Protein AF-A0A1A7BMS2-F1 (afdb_monomer_lite)

pLDDT: mean 78.05, std 12.69, range [40.0, 89.19]

Sequence (68 aa):
MFSIGRIRAVLAALAFLLACVFAGFANEQVKQVPTGFDRVVLLIGFILGAGTASRWIASGSVRNPKGR

Secondary structure (DSSP, 8-state):
---HHHHHHHHHHHHHHHHHHHHHHHHHHTTTSS-HHHHHHHHHHHHHHHHHHHHHHHHT----S---

Radius of gyration: 16.24 Å; chains: 1; bounding box: 38×12×54 Å

Foldseek 3Di:
DDDPLNVLLVVLVVQLVVLLVVLVVVCVVCVPPDDPVVSVVVSVVSNVVSVVVSVCSNVPPPPPPPDD

Organism: NCBI:txid1300349

Structure (mmCIF, N/CA/C/O backbone):
data_AF-A0A1A7BMS2-F1
#
_entry.id   AF-A0A1A7BMS2-F1
#
loop_
_atom_site.group_PDB
_atom_site.id
_atom_site.type_symbol
_atom_site.label_atom_id
_atom_site.label_alt_id
_atom_site.label_comp_id
_atom_site.label_asym_id
_atom_site.label_entity_id
_atom_site.label_seq_id
_atom_site.pdbx_PDB_ins_code
_atom_site.Cartn_x
_atom_site.Cartn_y
_atom_site.Cartn_z
_atom_site.occupancy
_atom_site.B_iso_or_equiv
_atom_site.auth_seq_id
_atom_site.auth_comp_id
_atom_site.auth_asym_id
_atom_site.auth_atom_id
_atom_site.pdbx_PDB_model_num
ATOM 1 N N . MET A 1 1 ? 23.561 1.369 -15.895 1.00 48.66 1 MET A N 1
ATOM 2 C CA . MET A 1 1 ? 22.388 1.891 -16.635 1.00 48.66 1 MET A CA 1
ATOM 3 C C . MET A 1 1 ? 21.127 1.641 -15.817 1.00 48.66 1 MET A C 1
ATOM 5 O O . MET A 1 1 ? 20.676 0.504 -15.735 1.00 48.66 1 MET A O 1
ATOM 9 N N . PHE A 1 2 ? 20.581 2.664 -15.157 1.00 56.72 2 PHE A N 1
ATOM 10 C CA . PHE A 1 2 ? 19.264 2.544 -14.527 1.00 56.72 2 PHE A CA 1
ATOM 11 C C . PHE A 1 2 ? 18.196 2.666 -15.616 1.00 56.72 2 PHE A C 1
ATOM 13 O O . PHE A 1 2 ? 18.073 3.705 -16.255 1.00 56.72 2 PHE A O 1
ATOM 20 N N . SER A 1 3 ? 17.449 1.589 -15.862 1.00 77.25 3 SER A N 1
ATOM 21 C CA . SER A 1 3 ? 16.283 1.648 -16.745 1.00 77.25 3 SER A CA 1
ATOM 22 C C . SER A 1 3 ? 15.213 2.530 -16.100 1.00 77.25 3 SER A C 1
ATOM 24 O O . SER A 1 3 ? 14.923 2.377 -14.913 1.00 77.25 3 SER A O 1
ATOM 26 N N . ILE A 1 4 ? 14.599 3.425 -16.877 1.00 75.94 4 ILE A N 1
ATOM 27 C CA . ILE A 1 4 ? 13.492 4.298 -16.443 1.00 75.94 4 ILE A CA 1
ATOM 28 C C . ILE A 1 4 ? 12.368 3.496 -15.767 1.00 75.94 4 ILE A C 1
ATOM 30 O O . ILE A 1 4 ? 11.772 3.966 -14.799 1.00 75.94 4 ILE A O 1
ATOM 34 N N . GLY A 1 5 ? 12.133 2.251 -16.200 1.00 76.31 5 GLY A N 1
ATOM 35 C CA . GLY A 1 5 ? 11.180 1.347 -15.550 1.00 76.31 5 GLY A CA 1
ATOM 36 C C . GLY A 1 5 ? 11.560 0.990 -14.107 1.00 76.31 5 GLY A C 1
ATOM 37 O O . GLY A 1 5 ? 10.694 0.961 -13.238 1.00 76.31 5 GLY A O 1
ATOM 38 N N . ARG A 1 6 ? 12.855 0.801 -13.812 1.00 78.75 6 ARG A N 1
ATOM 39 C CA . ARG A 1 6 ? 13.336 0.554 -12.440 1.00 78.75 6 ARG A CA 1
ATOM 40 C C . ARG A 1 6 ? 13.175 1.789 -11.557 1.00 78.75 6 ARG A C 1
ATOM 42 O O . ARG A 1 6 ? 12.756 1.651 -10.417 1.00 78.75 6 ARG A O 1
ATOM 49 N N . ILE A 1 7 ? 13.446 2.984 -12.084 1.00 83.81 7 ILE A N 1
ATOM 50 C CA . ILE A 1 7 ? 13.273 4.241 -11.334 1.00 83.81 7 ILE A CA 1
ATOM 51 C C . ILE A 1 7 ? 11.795 4.453 -10.972 1.00 83.81 7 ILE A C 1
ATOM 53 O O . ILE A 1 7 ? 11.481 4.766 -9.826 1.00 83.81 7 ILE A O 1
ATOM 57 N N . ARG A 1 8 ? 10.875 4.209 -11.915 1.00 82.12 8 ARG A N 1
ATOM 58 C CA . ARG A 1 8 ? 9.424 4.284 -11.668 1.00 82.12 8 ARG A CA 1
ATOM 59 C C . ARG A 1 8 ? 8.944 3.259 -10.646 1.00 82.12 8 ARG A C 1
ATOM 61 O O . ARG A 1 8 ? 8.135 3.601 -9.793 1.00 82.12 8 ARG A O 1
ATOM 68 N N . ALA A 1 9 ? 9.458 2.031 -10.702 1.00 81.19 9 ALA A N 1
ATOM 69 C CA . ALA A 1 9 ? 9.131 1.003 -9.718 1.00 81.19 9 ALA A CA 1
ATOM 70 C C . ALA A 1 9 ? 9.598 1.392 -8.304 1.00 81.19 9 ALA A C 1
ATOM 72 O O . ALA A 1 9 ? 8.840 1.250 -7.348 1.00 81.19 9 ALA A O 1
ATOM 73 N N . VAL A 1 10 ? 10.809 1.945 -8.176 1.00 87.38 10 VAL A N 1
ATOM 74 C CA . VAL A 1 10 ? 11.338 2.434 -6.891 1.00 87.38 10 VAL A CA 1
ATOM 75 C C . VAL A 1 10 ? 10.509 3.608 -6.362 1.00 87.38 10 VAL A C 1
ATOM 77 O O . VAL A 1 10 ? 10.150 3.615 -5.189 1.00 87.38 10 VAL A O 1
ATOM 80 N N . LEU A 1 11 ? 10.135 4.561 -7.221 1.00 86.31 11 LEU A N 1
ATOM 81 C CA . LEU A 1 11 ? 9.248 5.669 -6.849 1.00 86.31 11 LEU A CA 1
ATOM 82 C C . LEU A 1 11 ? 7.859 5.185 -6.415 1.00 86.31 11 LEU A C 1
ATOM 84 O O . LEU A 1 11 ? 7.333 5.668 -5.417 1.00 86.31 11 LEU A O 1
ATOM 88 N N . ALA A 1 12 ? 7.280 4.213 -7.121 1.00 84.94 12 ALA A N 1
ATOM 89 C CA . ALA A 1 12 ? 5.992 3.625 -6.764 1.00 84.94 12 ALA A CA 1
ATOM 90 C C . ALA A 1 12 ? 6.030 2.920 -5.400 1.00 84.94 12 ALA A C 1
ATOM 92 O O . ALA A 1 12 ? 5.078 3.034 -4.626 1.00 84.94 12 ALA A O 1
ATOM 93 N N . ALA A 1 13 ? 7.127 2.217 -5.102 1.00 86.81 13 ALA A N 1
ATOM 94 C CA . ALA A 1 13 ? 7.343 1.565 -3.815 1.00 86.81 13 ALA A CA 1
ATOM 95 C C . ALA A 1 13 ? 7.545 2.586 -2.684 1.00 86.81 13 ALA A C 1
ATOM 97 O O . ALA A 1 13 ? 6.933 2.454 -1.627 1.00 86.81 13 ALA A O 1
ATOM 98 N N . LEU A 1 14 ? 8.339 3.637 -2.914 1.00 89.12 14 LEU A N 1
ATOM 99 C CA . LEU A 1 14 ? 8.522 4.732 -1.954 1.00 89.12 14 LEU A CA 1
ATOM 100 C C . LEU A 1 14 ? 7.203 5.454 -1.658 1.00 89.12 14 LEU A C 1
ATOM 102 O O . LEU A 1 14 ? 6.877 5.672 -0.493 1.00 89.12 14 LEU A O 1
ATOM 106 N N . ALA A 1 15 ? 6.424 5.775 -2.693 1.00 86.12 15 ALA A N 1
ATOM 107 C CA . ALA A 1 15 ? 5.112 6.398 -2.542 1.00 86.12 15 ALA A CA 1
ATOM 108 C C . ALA A 1 15 ? 4.139 5.502 -1.757 1.00 86.12 15 ALA A C 1
ATOM 110 O O . ALA A 1 15 ? 3.413 5.996 -0.897 1.00 86.12 15 ALA A O 1
ATOM 111 N N . PHE A 1 16 ? 4.164 4.187 -2.000 1.00 85.44 16 PHE A N 1
ATOM 112 C CA . PHE A 1 16 ? 3.355 3.226 -1.248 1.00 85.44 16 PHE A CA 1
ATOM 113 C C . PHE A 1 16 ? 3.740 3.184 0.234 1.00 85.44 16 PHE A C 1
ATOM 115 O O . PHE A 1 16 ? 2.875 3.257 1.102 1.00 85.44 16 PHE A O 1
ATOM 122 N N . LEU A 1 17 ? 5.040 3.115 0.535 1.00 87.81 17 LEU A N 1
ATOM 123 C CA . LEU A 1 17 ? 5.536 3.094 1.913 1.00 87.81 17 LEU A CA 1
ATOM 124 C C . LEU A 1 17 ? 5.168 4.377 2.667 1.00 87.81 17 LEU A C 1
ATOM 126 O O . LEU A 1 17 ? 4.690 4.304 3.797 1.00 87.81 17 LEU A O 1
ATOM 130 N N . LEU A 1 18 ? 5.321 5.541 2.029 1.00 88.56 18 LEU A N 1
ATOM 131 C CA . LEU A 1 18 ? 4.882 6.829 2.577 1.00 88.56 18 LEU A CA 1
ATOM 132 C C . LEU A 1 18 ? 3.376 6.845 2.855 1.00 88.56 18 LEU A C 1
ATOM 134 O O . LEU A 1 18 ? 2.953 7.305 3.914 1.00 88.56 18 LEU A O 1
ATOM 138 N N . ALA A 1 19 ? 2.575 6.299 1.939 1.00 85.44 19 ALA A N 1
ATOM 139 C CA . ALA A 1 19 ? 1.139 6.168 2.133 1.00 85.44 19 ALA A CA 1
ATOM 140 C C . ALA A 1 19 ? 0.819 5.283 3.352 1.00 85.44 19 ALA A C 1
ATOM 142 O O . ALA A 1 19 ? -0.001 5.670 4.179 1.00 85.44 19 ALA A O 1
ATOM 143 N N . CYS A 1 20 ? 1.493 4.142 3.530 1.00 86.31 20 CYS A N 1
ATOM 144 C CA . CYS A 1 20 ? 1.302 3.282 4.705 1.00 86.31 20 CYS A CA 1
ATOM 145 C C . CYS A 1 20 ? 1.653 3.990 6.024 1.00 86.31 20 CYS A C 1
ATOM 147 O O . CYS A 1 20 ? 0.906 3.874 6.995 1.00 86.31 20 CYS A O 1
ATOM 149 N N . VAL A 1 21 ? 2.752 4.752 6.058 1.00 88.38 21 VAL A N 1
ATOM 150 C CA . VAL A 1 21 ? 3.123 5.561 7.234 1.00 88.38 21 VAL A CA 1
ATOM 151 C C . VAL A 1 21 ? 2.044 6.603 7.530 1.00 88.38 21 VAL A C 1
ATOM 153 O O . VAL A 1 21 ? 1.617 6.744 8.676 1.00 88.38 21 VAL A O 1
ATOM 156 N N . PHE A 1 22 ? 1.552 7.289 6.496 1.00 85.62 22 PHE A N 1
ATOM 157 C CA . PHE A 1 22 ? 0.471 8.261 6.633 1.00 85.62 22 PHE A CA 1
ATOM 158 C C . PHE A 1 22 ? -0.828 7.620 7.134 1.00 85.62 22 PHE A C 1
ATOM 160 O O . PHE A 1 22 ? -1.478 8.184 8.007 1.00 85.62 22 PHE A O 1
ATOM 167 N N . ALA A 1 23 ? -1.186 6.430 6.647 1.00 85.00 23 ALA A N 1
ATOM 168 C CA . ALA A 1 23 ? -2.359 5.697 7.118 1.00 85.00 23 ALA A CA 1
ATOM 169 C C . ALA A 1 23 ? -2.270 5.374 8.615 1.00 85.00 23 ALA A C 1
ATOM 171 O O . ALA A 1 23 ? -3.245 5.559 9.341 1.00 85.00 23 ALA A O 1
ATOM 172 N N . GLY A 1 24 ? -1.095 4.940 9.085 1.00 84.19 24 GLY A N 1
ATOM 173 C CA . GLY A 1 24 ? -0.842 4.702 10.506 1.00 84.19 24 GLY A CA 1
ATOM 174 C C . GLY A 1 24 ? -0.964 5.976 11.344 1.00 84.19 24 GLY A C 1
ATOM 175 O O . GLY A 1 24 ? -1.648 5.974 12.366 1.00 84.19 24 GLY A O 1
ATOM 176 N N . PHE A 1 25 ? -0.368 7.080 10.879 1.00 85.50 25 PHE A N 1
ATOM 177 C CA . PHE A 1 25 ? -0.484 8.385 11.534 1.00 85.50 25 PHE A CA 1
ATOM 178 C C . PHE A 1 25 ? -1.938 8.863 11.599 1.00 85.50 25 PHE A C 1
ATOM 180 O O . PHE A 1 25 ? -2.427 9.200 12.673 1.00 85.50 25 PHE A O 1
ATOM 187 N N . ALA A 1 2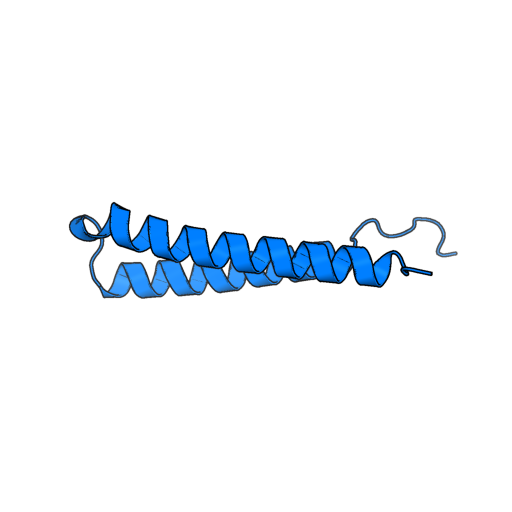6 ? -2.647 8.848 10.469 1.00 83.19 26 ALA A N 1
ATOM 188 C CA . ALA A 1 26 ? -4.044 9.249 10.396 1.00 83.19 26 ALA A CA 1
ATOM 189 C C . ALA A 1 26 ? -4.900 8.400 11.343 1.00 83.19 26 ALA A C 1
ATOM 191 O O . ALA A 1 26 ? -5.651 8.955 12.136 1.00 83.19 26 ALA A O 1
ATOM 192 N N . ASN A 1 27 ? -4.733 7.075 11.339 1.00 82.75 27 ASN A N 1
ATOM 193 C CA . ASN A 1 27 ? -5.464 6.176 12.232 1.00 82.75 27 ASN A CA 1
ATO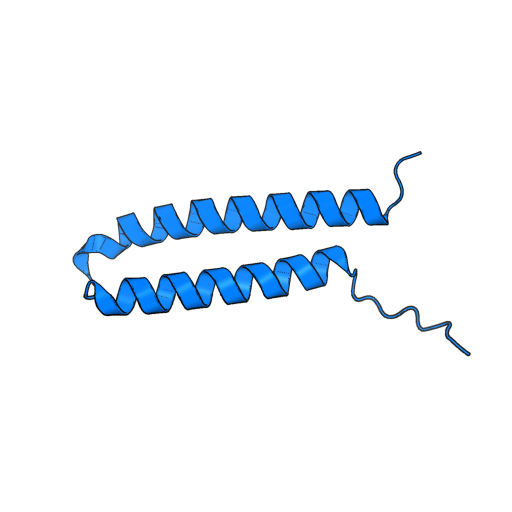M 194 C C . ASN A 1 27 ? -5.265 6.514 13.722 1.00 82.75 27 ASN A C 1
ATOM 196 O O . ASN A 1 27 ? -6.218 6.421 14.498 1.00 82.75 27 ASN A O 1
ATOM 200 N N . GLU A 1 28 ? -4.062 6.931 14.123 1.00 82.62 28 GLU A N 1
ATOM 201 C CA . GLU A 1 28 ? -3.792 7.350 15.501 1.00 82.62 28 GLU A CA 1
ATOM 202 C C . GLU A 1 28 ? -4.398 8.729 15.820 1.00 82.62 28 GLU A C 1
ATOM 204 O O . GLU A 1 28 ? -4.925 8.930 16.912 1.00 82.62 28 GLU A O 1
ATOM 209 N N . GLN A 1 29 ? -4.413 9.660 14.861 1.00 82.25 29 GLN A N 1
ATOM 210 C CA . GLN A 1 29 ? -5.044 10.976 15.035 1.00 82.25 29 GLN A CA 1
ATOM 211 C C . GLN A 1 29 ? -6.570 10.892 15.111 1.00 82.25 29 GLN A C 1
ATOM 213 O O . GLN A 1 29 ? -7.198 11.575 15.917 1.00 82.25 29 GLN A O 1
ATOM 218 N N . VAL A 1 30 ? -7.194 10.021 14.310 1.00 74.56 30 VAL A N 1
ATOM 219 C CA . VAL A 1 30 ? -8.655 9.864 14.310 1.00 74.56 30 VAL A CA 1
ATOM 220 C C . VAL A 1 30 ? -9.122 8.874 15.384 1.00 74.56 30 VAL A C 1
ATOM 222 O O . VAL A 1 30 ? -10.286 8.492 15.413 1.00 74.56 30 VAL A O 1
ATOM 225 N N . LYS A 1 31 ? -8.261 8.453 16.320 1.00 73.38 31 LYS A N 1
ATOM 226 C CA . LYS A 1 31 ? -8.552 7.374 17.278 1.00 73.38 31 LYS A CA 1
ATOM 227 C C . LYS A 1 31 ? -9.691 7.666 18.269 1.00 73.38 31 LYS A C 1
ATOM 229 O O . LYS A 1 31 ? -10.057 6.777 19.039 1.00 73.38 31 LYS A O 1
ATOM 234 N N . GLN A 1 32 ? -10.285 8.858 18.241 1.00 72.50 32 GLN A N 1
ATOM 235 C CA . GLN A 1 32 ? -11.432 9.226 19.076 1.00 72.50 32 GLN A CA 1
ATOM 236 C C . GLN A 1 32 ? -12.759 9.407 18.324 1.00 72.50 32 GLN A C 1
ATOM 238 O O . GLN A 1 32 ? -13.784 9.540 18.981 1.00 72.50 32 GLN A O 1
ATOM 243 N N . VAL A 1 33 ? -12.777 9.395 16.983 1.00 75.31 33 VAL A N 1
ATOM 244 C CA . VAL A 1 33 ? -13.990 9.758 16.213 1.00 75.31 33 VAL A CA 1
ATOM 245 C C . VAL A 1 33 ? -14.729 8.540 15.629 1.00 75.31 33 VAL A C 1
ATOM 247 O O . VAL A 1 33 ? -15.912 8.386 15.914 1.00 75.31 33 VAL A O 1
ATOM 250 N N . PRO A 1 34 ? -14.094 7.634 14.858 1.00 72.31 34 PRO A N 1
ATOM 251 C CA . PRO A 1 34 ? -14.756 6.486 14.246 1.00 72.31 34 PRO A CA 1
ATOM 252 C C . PRO A 1 34 ? -14.713 5.272 15.172 1.00 72.31 34 PRO A C 1
ATOM 254 O O . PRO A 1 34 ? -13.767 5.118 15.954 1.00 72.31 34 PRO A O 1
ATOM 257 N N . THR A 1 35 ? -15.672 4.358 15.033 1.00 77.19 35 THR A N 1
ATOM 258 C CA . THR A 1 35 ? -15.619 3.069 15.734 1.00 77.19 35 THR A CA 1
ATOM 259 C C . THR A 1 35 ? -14.471 2.205 15.196 1.00 77.19 35 THR A C 1
ATOM 261 O O . THR A 1 35 ? -13.918 2.464 14.124 1.00 77.19 35 THR A O 1
ATOM 264 N N . GLY A 1 36 ? -14.079 1.161 15.934 1.00 77.50 36 GLY A N 1
ATOM 265 C CA . GLY A 1 36 ? -13.000 0.262 15.501 1.00 77.50 36 GLY A CA 1
ATOM 266 C C . GLY A 1 36 ? -13.246 -0.362 14.120 1.00 77.50 36 GLY A C 1
ATOM 267 O O . GLY A 1 36 ? -12.300 -0.536 13.357 1.00 77.50 36 GLY A O 1
ATOM 268 N N . PHE A 1 37 ? -14.508 -0.624 13.768 1.00 80.25 37 PHE A N 1
ATOM 269 C CA . PHE A 1 37 ? -14.891 -1.185 12.472 1.00 80.25 37 PHE A CA 1
ATOM 270 C C . PHE A 1 37 ? -14.706 -0.184 11.321 1.00 80.25 37 PHE A C 1
ATOM 272 O O . PHE A 1 37 ? -14.090 -0.522 10.311 1.00 80.25 37 PHE A O 1
ATOM 279 N N . ASP A 1 38 ? -15.138 1.068 11.501 1.00 82.19 38 ASP A N 1
ATOM 280 C CA . ASP A 1 38 ? -14.994 2.121 10.484 1.00 82.19 38 ASP A CA 1
ATOM 281 C C . ASP A 1 38 ? -13.523 2.354 10.121 1.00 82.19 38 ASP A C 1
ATOM 283 O O . ASP A 1 38 ? -13.176 2.555 8.958 1.00 82.19 38 ASP A O 1
ATOM 287 N N . ARG A 1 39 ? -12.629 2.258 11.112 1.00 77.31 39 ARG A N 1
ATOM 288 C CA . ARG A 1 39 ? -11.180 2.390 10.895 1.00 77.31 39 ARG A CA 1
ATOM 289 C C . ARG A 1 39 ? -10.620 1.272 10.042 1.00 77.31 39 ARG A C 1
ATOM 291 O O . ARG A 1 39 ? -9.806 1.544 9.169 1.00 77.31 39 ARG A O 1
ATOM 298 N N . VAL A 1 40 ? -11.055 0.035 10.270 1.00 84.12 40 VAL A N 1
ATOM 299 C CA . VAL A 1 40 ? -10.620 -1.109 9.460 1.00 84.12 40 VAL A CA 1
ATOM 300 C C . VAL A 1 40 ? -11.064 -0.920 8.011 1.00 84.12 40 VAL A C 1
ATOM 302 O O . VAL A 1 40 ? -10.252 -1.088 7.103 1.00 84.12 40 VAL A O 1
ATOM 305 N N . VAL A 1 41 ? -12.311 -0.496 7.788 1.00 87.00 41 VAL A N 1
ATOM 306 C CA . VAL A 1 41 ? -12.833 -0.221 6.440 1.00 87.00 41 VAL A CA 1
ATOM 307 C C . VAL A 1 41 ? -12.042 0.900 5.757 1.00 87.00 41 VAL A C 1
ATOM 309 O O . VAL A 1 41 ? -11.615 0.739 4.611 1.00 87.00 41 VAL A O 1
ATOM 312 N N . LEU A 1 42 ? -11.778 2.005 6.462 1.00 84.69 42 LEU A N 1
ATOM 313 C CA . LEU A 1 42 ? -10.981 3.123 5.947 1.00 84.69 42 LEU A CA 1
ATOM 314 C C . LEU A 1 42 ? -9.537 2.711 5.631 1.00 84.69 42 LEU A C 1
ATOM 316 O O . LEU A 1 42 ? -9.009 3.093 4.589 1.00 84.69 42 LEU A O 1
ATOM 320 N N . LEU A 1 43 ? -8.909 1.900 6.488 1.00 84.94 43 LEU A N 1
ATOM 321 C CA . LE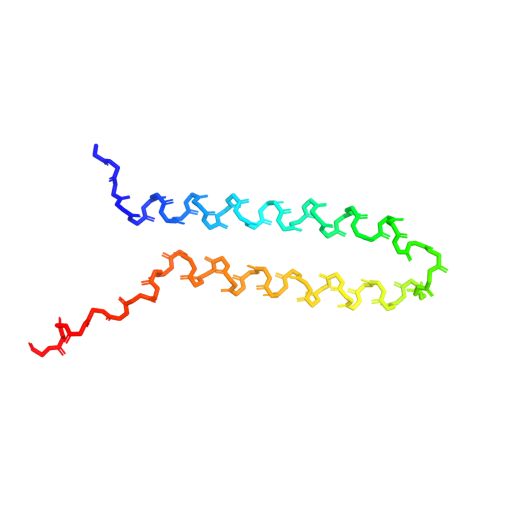U A 1 43 ? -7.540 1.423 6.295 1.00 84.94 43 LEU A CA 1
ATOM 322 C C . LEU A 1 43 ? -7.438 0.498 5.075 1.00 84.94 43 LEU A C 1
ATOM 324 O O . LEU A 1 43 ? -6.539 0.659 4.252 1.00 84.94 43 LEU A O 1
ATOM 328 N N . ILE A 1 44 ? -8.381 -0.437 4.923 1.00 88.06 44 ILE A N 1
ATOM 329 C CA . ILE A 1 44 ? -8.440 -1.337 3.764 1.00 88.06 44 ILE A CA 1
ATOM 330 C C . ILE A 1 44 ? -8.656 -0.528 2.481 1.00 88.06 44 ILE A C 1
ATOM 332 O O . ILE A 1 44 ? -7.916 -0.710 1.512 1.00 88.06 44 ILE A O 1
ATOM 336 N N . GLY A 1 45 ? -9.622 0.396 2.480 1.00 87.94 45 GLY A N 1
ATOM 337 C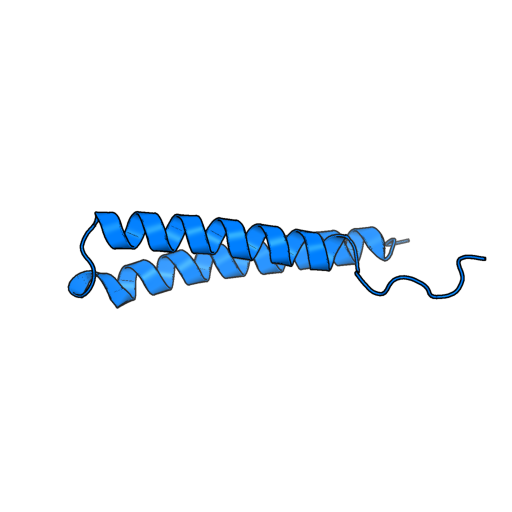 CA . GLY A 1 45 ? -9.889 1.269 1.336 1.00 87.94 45 GLY A CA 1
ATOM 338 C C . GLY A 1 45 ? -8.668 2.104 0.948 1.00 87.94 45 GLY A C 1
ATOM 339 O O . GLY A 1 45 ? -8.320 2.192 -0.231 1.00 87.94 45 GLY A O 1
ATOM 340 N N . PHE A 1 46 ? -7.958 2.641 1.940 1.00 87.81 46 PHE A N 1
ATOM 341 C CA . PHE A 1 46 ? -6.728 3.392 1.726 1.00 87.81 46 PHE A CA 1
ATOM 342 C C . PHE A 1 46 ? -5.612 2.526 1.122 1.00 87.81 46 PHE A C 1
ATOM 344 O O . PHE A 1 46 ? -4.982 2.943 0.154 1.00 87.81 46 PHE A O 1
ATOM 351 N N . ILE A 1 47 ? -5.383 1.312 1.636 1.00 87.19 47 ILE A N 1
ATOM 352 C CA . ILE A 1 47 ? -4.353 0.394 1.113 1.00 87.19 47 ILE A CA 1
ATOM 353 C C . ILE A 1 47 ? -4.653 0.007 -0.342 1.00 87.19 47 ILE A C 1
ATOM 355 O O . ILE A 1 47 ? -3.748 0.014 -1.181 1.00 87.19 47 ILE A O 1
ATOM 359 N N . LEU A 1 48 ? -5.917 -0.285 -0.667 1.00 89.19 48 LEU A N 1
ATOM 360 C CA . LEU A 1 48 ? -6.341 -0.578 -2.039 1.00 89.19 48 LEU A CA 1
ATOM 361 C C . LEU A 1 48 ? -6.124 0.630 -2.968 1.00 89.19 48 LEU A C 1
ATOM 363 O O . LEU A 1 48 ? -5.582 0.481 -4.067 1.00 89.19 48 LEU A O 1
ATOM 367 N N . GLY A 1 49 ? -6.476 1.838 -2.516 1.00 88.69 49 GLY A N 1
ATOM 368 C CA . GLY A 1 49 ? -6.230 3.083 -3.250 1.00 88.69 49 GLY A CA 1
ATOM 369 C C . GLY A 1 49 ? -4.738 3.354 -3.473 1.00 88.69 49 GLY A C 1
ATOM 370 O O . GLY A 1 49 ? -4.310 3.603 -4.599 1.00 88.69 49 GLY A O 1
ATOM 371 N N . ALA A 1 50 ? -3.917 3.210 -2.434 1.00 86.94 50 ALA A N 1
ATOM 372 C CA . ALA A 1 50 ? -2.468 3.361 -2.528 1.00 86.94 50 ALA A CA 1
ATOM 373 C C . ALA A 1 50 ? -1.854 2.336 -3.497 1.00 86.94 50 ALA A C 1
ATOM 375 O O . ALA A 1 50 ? -1.017 2.689 -4.324 1.00 86.94 50 ALA A O 1
ATOM 376 N N . GLY A 1 51 ? -2.316 1.082 -3.466 1.00 85.75 51 GLY A N 1
ATOM 377 C CA . GLY A 1 51 ? -1.857 0.033 -4.379 1.00 85.75 51 GLY A CA 1
ATOM 378 C C . GLY A 1 51 ? -2.186 0.323 -5.847 1.00 85.75 51 GLY A C 1
ATOM 379 O O . GLY A 1 51 ? -1.335 0.139 -6.723 1.00 85.75 51 GLY A O 1
ATOM 380 N N . THR A 1 52 ? -3.394 0.821 -6.136 1.00 87.06 52 THR A N 1
ATOM 381 C CA . THR A 1 52 ? -3.776 1.213 -7.507 1.00 87.06 52 THR A CA 1
ATOM 382 C C . THR A 1 52 ? -2.957 2.407 -8.005 1.00 87.06 52 THR A C 1
ATOM 384 O O . THR A 1 52 ? -2.462 2.369 -9.135 1.00 87.06 52 THR A O 1
ATOM 387 N N . ALA A 1 53 ? -2.713 3.407 -7.151 1.00 86.44 53 ALA A N 1
ATOM 388 C CA . ALA A 1 53 ? -1.849 4.546 -7.457 1.00 86.44 53 ALA A CA 1
ATOM 389 C C . ALA A 1 53 ? -0.394 4.116 -7.723 1.00 86.44 53 ALA A C 1
ATOM 391 O O . ALA A 1 53 ? 0.194 4.503 -8.734 1.00 86.44 53 ALA A O 1
ATOM 392 N N . SER A 1 54 ? 0.180 3.246 -6.890 1.00 84.31 54 SER A N 1
ATOM 393 C CA . SER A 1 54 ? 1.531 2.711 -7.100 1.00 84.31 54 SER A CA 1
ATOM 394 C C . SER A 1 54 ? 1.644 1.911 -8.395 1.00 84.31 54 SER A C 1
ATOM 396 O O . SER A 1 54 ? 2.619 2.063 -9.132 1.00 84.31 54 SER A O 1
ATOM 398 N N . ARG A 1 55 ? 0.630 1.108 -8.741 1.00 83.75 55 ARG A N 1
ATOM 399 C CA . ARG A 1 55 ? 0.595 0.391 -10.024 1.00 83.75 55 ARG A CA 1
ATOM 400 C C . ARG A 1 55 ? 0.528 1.352 -11.212 1.00 83.75 55 ARG A C 1
ATOM 402 O O . ARG A 1 55 ? 1.175 1.100 -12.230 1.00 83.75 55 ARG A O 1
ATOM 409 N N . TRP A 1 56 ? -0.206 2.456 -11.088 1.00 84.06 56 TRP A N 1
ATOM 410 C CA . TRP A 1 56 ? -0.268 3.511 -12.104 1.00 84.06 56 TRP A CA 1
ATOM 411 C C . TRP A 1 56 ? 1.085 4.221 -12.291 1.00 84.06 56 TRP A C 1
ATOM 413 O O . TRP A 1 56 ? 1.544 4.380 -13.424 1.00 84.06 56 TRP A O 1
ATOM 423 N N . ILE A 1 57 ? 1.784 4.548 -11.197 1.00 81.06 57 ILE A N 1
ATOM 424 C CA . ILE A 1 57 ? 3.138 5.135 -11.227 1.00 81.06 57 ILE A CA 1
ATOM 425 C C . ILE A 1 57 ? 4.141 4.163 -11.866 1.00 81.06 57 ILE A C 1
ATOM 427 O O . ILE A 1 57 ? 4.927 4.554 -12.732 1.00 81.06 57 ILE A O 1
ATOM 431 N N . ALA A 1 58 ? 4.091 2.885 -11.481 1.00 80.88 58 ALA A N 1
ATOM 432 C CA . ALA A 1 58 ? 5.000 1.855 -11.978 1.00 80.88 58 ALA A CA 1
ATOM 433 C C . ALA A 1 58 ? 4.782 1.539 -13.467 1.00 80.88 58 ALA A C 1
ATOM 435 O O . ALA A 1 58 ? 5.749 1.373 -14.209 1.00 80.88 58 ALA A O 1
ATOM 436 N N . SER A 1 59 ? 3.524 1.491 -13.919 1.00 80.94 59 SER A N 1
ATOM 437 C CA . SER A 1 59 ? 3.186 1.283 -15.335 1.00 80.94 59 SER A CA 1
ATOM 438 C C . SER A 1 59 ? 3.400 2.530 -16.191 1.00 80.94 59 SER A C 1
ATOM 440 O O . SER A 1 59 ? 3.518 2.410 -17.407 1.00 80.94 59 SER A O 1
ATOM 442 N N . GLY A 1 60 ? 3.522 3.711 -15.573 1.00 64.88 60 GLY A N 1
ATOM 443 C CA . GLY A 1 60 ? 3.813 4.959 -16.258 1.00 64.88 60 GLY A CA 1
ATOM 444 C C . GLY A 1 60 ? 2.793 5.235 -17.353 1.00 64.88 60 GLY A C 1
ATOM 445 O O . GLY A 1 60 ? 3.133 5.204 -18.533 1.00 64.88 60 GLY A O 1
ATOM 446 N N . SER A 1 61 ? 1.546 5.491 -16.961 1.00 59.00 61 SER A N 1
ATOM 447 C CA . SER A 1 61 ? 0.474 5.860 -17.885 1.00 59.00 61 SER A CA 1
ATOM 448 C C . SER A 1 61 ? 0.697 7.257 -18.478 1.00 59.00 61 SER A C 1
ATOM 450 O O . SER A 1 61 ? 0.004 8.218 -18.158 1.00 59.00 61 SER A O 1
ATOM 452 N N . VAL A 1 62 ? 1.623 7.344 -19.423 1.00 51.38 62 VAL A N 1
ATOM 453 C CA . VAL A 1 62 ? 1.379 8.071 -20.663 1.00 51.38 62 VAL A CA 1
ATOM 454 C C . VAL A 1 62 ? 1.475 7.008 -21.739 1.00 51.38 62 VAL A C 1
ATOM 456 O O . VAL A 1 62 ? 2.562 6.595 -22.140 1.00 51.38 62 VAL A O 1
ATOM 459 N N . ARG A 1 63 ? 0.308 6.502 -22.140 1.00 49.75 63 ARG A N 1
ATOM 460 C CA . ARG A 1 63 ? 0.117 5.742 -23.373 1.00 49.75 63 ARG A CA 1
ATOM 461 C C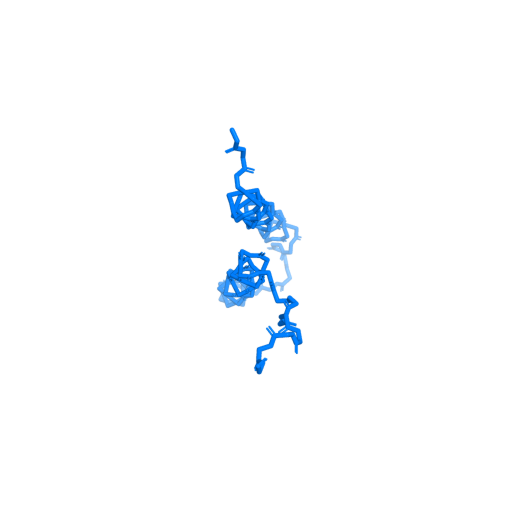 . ARG A 1 63 ? 0.930 6.454 -24.455 1.00 49.75 63 ARG A C 1
ATOM 463 O O . ARG A 1 63 ? 0.624 7.597 -24.774 1.00 49.75 63 ARG A O 1
ATOM 470 N N . ASN A 1 64 ? 1.999 5.836 -24.948 1.00 49.69 64 ASN A N 1
ATOM 471 C CA . ASN A 1 64 ? 2.748 6.391 -26.066 1.00 49.69 64 ASN A CA 1
ATOM 472 C C . ASN A 1 64 ? 1.763 6.491 -27.248 1.00 49.69 64 ASN A C 1
ATOM 474 O O . ASN A 1 64 ? 1.244 5.450 -27.657 1.00 49.69 64 ASN A O 1
ATOM 478 N N . PRO A 1 65 ? 1.439 7.685 -27.779 1.00 49.09 65 PRO A N 1
ATOM 479 C CA . PRO A 1 65 ? 0.528 7.788 -28.915 1.00 49.09 65 PRO A CA 1
ATOM 480 C C . PRO A 1 65 ? 1.141 7.236 -30.215 1.00 49.09 65 PRO A C 1
ATOM 482 O O . PRO A 1 65 ? 0.439 7.131 -31.216 1.00 49.09 65 PRO A O 1
ATOM 485 N N . LYS A 1 66 ? 2.419 6.827 -30.225 1.00 47.44 66 LYS A N 1
ATOM 486 C CA . LYS A 1 66 ? 3.038 6.101 -31.343 1.00 47.44 66 LYS A CA 1
ATOM 487 C C . LYS A 1 66 ? 2.917 4.590 -31.152 1.00 47.44 66 LYS A C 1
ATOM 489 O O . LYS A 1 66 ? 3.862 3.913 -30.761 1.00 47.44 66 LYS A O 1
ATOM 494 N N . GLY A 1 67 ? 1.716 4.095 -31.410 1.00 48.53 67 GLY A N 1
ATOM 495 C CA . GLY A 1 67 ? 1.400 2.678 -31.564 1.00 48.53 67 GLY A CA 1
ATOM 496 C C . GLY A 1 67 ? 0.462 2.487 -32.753 1.00 48.53 67 GLY A C 1
ATOM 497 O O . GLY A 1 67 ? -0.670 2.044 -32.575 1.00 48.53 67 GLY A O 1
ATOM 498 N N . ARG A 1 68 ? 0.915 2.911 -33.934 1.00 40.00 68 ARG A N 1
ATOM 499 C CA . ARG A 1 68 ? 0.529 2.398 -35.251 1.00 40.00 68 ARG A CA 1
ATOM 500 C C . ARG A 1 68 ? 1.804 2.268 -36.064 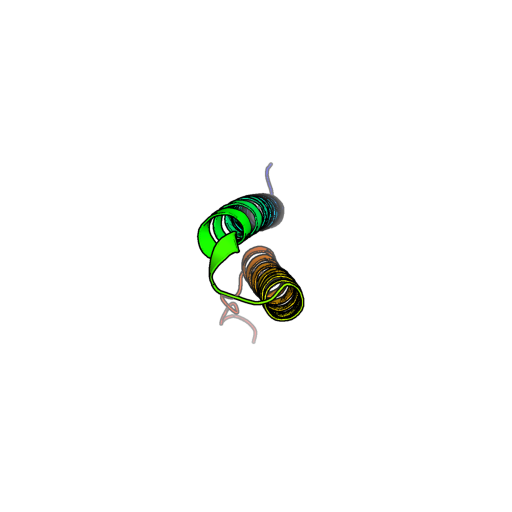1.00 40.00 68 ARG A C 1
ATOM 502 O O . ARG A 1 68 ? 2.625 3.208 -35.960 1.00 40.00 68 ARG A O 1
#